Protein AF-A0A9X2NRS1-F1 (afdb_monomer_lite)

Sequence (80 aa):
MEQTLFRLPYTGMQGSISNSIQICFPGKDRCAHTLYPDLMPTYQDYQRYNFDVQTEILYLLDKIKSAPHSHTNPAEKYQK

Foldseek 3Di:
DDKDWDADPPPRDIDIDDPDDDQDDDPVDPCRVPNDDPDDDDVVLCVVVVVDPCSVVVVVVVVVVPDDPPPDDPVVPPDD

Secondary structure (DSSP, 8-state):
--EEEEE-TTT--EEEEE------S-TTSGGGTS---SS---HHHHHHTTT-TTHHHHHHHHHHHHS------GGGGG--

pLDDT: mean 85.68, std 14.54, range [43.59, 97.38]

Organism: NCBI:txid2937417

Structure (mmCIF, N/CA/C/O backbone):
data_AF-A0A9X2NRS1-F1
#
_entry.id   AF-A0A9X2NRS1-F1
#
loop_
_atom_site.group_PDB
_atom_site.id
_atom_site.type_symbol
_atom_site.label_atom_id
_atom_site.label_alt_id
_atom_site.label_comp_id
_atom_site.label_asym_id
_atom_site.label_entity_id
_atom_site.label_seq_id
_atom_site.pdbx_PDB_ins_code
_atom_site.Cartn_x
_atom_site.Cartn_y
_atom_site.Cartn_z
_atom_site.occupancy
_atom_site.B_iso_or_equiv
_atom_site.auth_seq_id
_atom_site.auth_comp_id
_atom_site.auth_asym_id
_atom_site.auth_atom_id
_atom_site.pdbx_PDB_model_num
ATOM 1 N N . MET A 1 1 ? 7.009 12.287 -14.408 1.00 72.62 1 MET A N 1
ATOM 2 C CA . MET A 1 1 ? 8.201 11.474 -14.726 1.00 72.62 1 MET A CA 1
ATOM 3 C C . MET A 1 1 ? 8.282 11.364 -16.229 1.00 72.62 1 MET A C 1
ATOM 5 O O . MET A 1 1 ? 7.255 11.115 -16.849 1.00 72.62 1 MET A O 1
ATOM 9 N N . GLU A 1 2 ? 9.447 11.632 -16.805 1.00 87.62 2 GLU A N 1
ATOM 10 C CA . GLU A 1 2 ? 9.653 11.486 -18.245 1.00 87.62 2 GLU A CA 1
ATOM 11 C C . GLU A 1 2 ? 9.629 9.996 -18.621 1.00 87.62 2 GLU A C 1
ATOM 13 O O . GLU A 1 2 ? 10.124 9.152 -17.867 1.00 87.62 2 GLU A O 1
ATOM 18 N N . GLN A 1 3 ? 9.024 9.670 -19.761 1.00 93.19 3 GLN A N 1
ATOM 19 C CA . GLN A 1 3 ? 8.877 8.300 -20.238 1.00 93.19 3 GLN A CA 1
ATOM 20 C C . GLN A 1 3 ? 9.344 8.188 -21.687 1.00 93.19 3 GLN A C 1
ATOM 22 O O . GLN A 1 3 ? 8.953 8.995 -22.530 1.00 93.19 3 GLN A O 1
ATOM 27 N N . THR A 1 4 ? 10.106 7.140 -21.995 1.00 94.69 4 THR A N 1
ATOM 28 C CA . THR A 1 4 ? 10.409 6.748 -23.374 1.00 94.69 4 THR A CA 1
ATOM 29 C C . THR A 1 4 ? 9.434 5.672 -23.823 1.00 94.69 4 THR A C 1
ATOM 31 O O . THR A 1 4 ? 9.399 4.573 -23.267 1.00 94.69 4 THR A O 1
ATOM 34 N N . LEU A 1 5 ? 8.647 5.991 -24.850 1.00 96.19 5 LEU A N 1
ATOM 35 C CA . LEU A 1 5 ? 7.764 5.045 -25.529 1.00 96.19 5 LEU A CA 1
ATOM 36 C C . LEU A 1 5 ? 8.566 4.196 -26.523 1.00 96.19 5 LEU A C 1
ATOM 38 O O . LEU A 1 5 ? 9.460 4.706 -27.198 1.00 96.19 5 LEU A O 1
ATOM 42 N N . PHE A 1 6 ? 8.232 2.915 -26.655 1.00 95.12 6 PHE A N 1
ATOM 43 C CA . PHE A 1 6 ? 8.862 2.022 -27.628 1.00 95.12 6 PHE A CA 1
ATOM 44 C C . PHE A 1 6 ? 7.865 1.017 -28.212 1.00 95.12 6 PHE A C 1
ATOM 46 O O . PHE A 1 6 ? 6.810 0.742 -27.633 1.00 95.12 6 PHE A O 1
ATOM 53 N N . ARG A 1 7 ? 8.216 0.451 -29.373 1.00 97.38 7 ARG A N 1
ATOM 54 C CA . ARG A 1 7 ? 7.448 -0.598 -30.051 1.00 97.38 7 ARG A CA 1
ATOM 55 C C . ARG A 1 7 ? 8.357 -1.761 -30.426 1.00 97.38 7 ARG A C 1
ATOM 57 O O . ARG A 1 7 ? 9.417 -1.548 -31.008 1.00 97.38 7 ARG A O 1
ATOM 64 N N . LEU A 1 8 ? 7.943 -2.987 -30.117 1.00 96.19 8 LEU A N 1
ATOM 65 C CA . LEU A 1 8 ? 8.703 -4.184 -30.467 1.00 96.19 8 LEU A CA 1
ATOM 66 C C . LEU A 1 8 ? 8.599 -4.470 -31.977 1.00 96.19 8 LEU A C 1
ATOM 68 O O . LEU A 1 8 ? 7.485 -4.500 -32.508 1.00 96.19 8 LEU A O 1
ATOM 72 N N . PRO A 1 9 ? 9.722 -4.722 -32.674 1.00 93.31 9 PRO A N 1
ATOM 73 C CA . PRO A 1 9 ? 9.755 -4.785 -34.137 1.00 93.31 9 PRO A CA 1
ATOM 74 C C . PRO A 1 9 ? 8.974 -5.966 -34.730 1.00 93.31 9 PRO A C 1
ATOM 76 O O . PRO A 1 9 ? 8.393 -5.826 -35.800 1.00 93.31 9 PRO A O 1
ATOM 79 N N . TYR A 1 10 ? 8.919 -7.108 -34.038 1.00 95.31 10 TYR A N 1
ATOM 80 C CA . TYR A 1 10 ? 8.321 -8.339 -34.578 1.00 95.31 10 TYR A CA 1
ATOM 81 C C . TYR A 1 10 ? 6.905 -8.624 -34.075 1.00 95.31 10 TYR A C 1
ATOM 83 O O . TYR A 1 10 ? 6.131 -9.281 -34.759 1.00 95.31 10 TYR A O 1
ATOM 91 N N . THR A 1 11 ? 6.549 -8.128 -32.889 1.00 96.50 11 THR A N 1
ATOM 92 C CA . THR A 1 11 ? 5.211 -8.325 -32.305 1.00 96.50 11 THR A CA 1
ATOM 93 C C . THR A 1 11 ? 4.336 -7.083 -32.422 1.00 96.50 11 THR A C 1
ATOM 95 O O . THR A 1 11 ? 3.123 -7.160 -32.256 1.00 96.50 11 THR A O 1
ATOM 98 N N . GLY A 1 12 ? 4.934 -5.913 -32.667 1.00 95.38 12 GLY A N 1
ATOM 99 C CA . GLY A 1 12 ? 4.228 -4.639 -32.707 1.00 95.38 12 GLY A CA 1
ATOM 100 C C . GLY A 1 12 ? 3.721 -4.153 -31.347 1.00 95.38 12 GLY A C 1
ATOM 101 O O . GLY A 1 12 ? 3.057 -3.114 -31.322 1.00 95.38 12 GLY A O 1
ATOM 102 N N . MET A 1 13 ? 4.033 -4.859 -30.252 1.00 96.62 13 MET A N 1
ATOM 103 C CA . MET A 1 13 ? 3.667 -4.474 -28.887 1.00 96.62 13 MET A CA 1
ATOM 104 C C . MET A 1 13 ? 4.248 -3.112 -28.528 1.00 96.62 13 MET A C 1
ATOM 106 O O . MET A 1 13 ? 5.395 -2.821 -28.864 1.00 96.62 13 MET A O 1
ATOM 110 N N . GLN A 1 14 ? 3.466 -2.309 -27.814 1.00 97.19 14 GLN A N 1
ATOM 111 C CA . GLN A 1 14 ? 3.854 -0.981 -27.353 1.00 97.19 14 GLN A CA 1
ATOM 112 C C . GLN A 1 14 ? 4.092 -1.006 -25.845 1.00 97.19 14 GLN A C 1
ATOM 114 O O . GLN A 1 14 ? 3.393 -1.707 -25.113 1.00 97.19 14 GLN A O 1
ATOM 119 N N . GLY A 1 15 ? 5.078 -0.244 -25.391 1.00 94.88 15 GLY A N 1
ATOM 120 C CA . GLY A 1 15 ? 5.410 -0.107 -23.981 1.00 94.88 15 GLY A CA 1
ATOM 121 C C . GLY A 1 15 ? 6.096 1.221 -23.696 1.00 94.88 15 GLY A C 1
ATOM 122 O O . GLY A 1 15 ? 6.362 2.016 -24.600 1.00 94.88 15 GLY A O 1
ATOM 123 N N . SER A 1 16 ? 6.387 1.451 -22.422 1.00 95.31 16 SER A N 1
ATOM 124 C CA . SER A 1 16 ? 7.079 2.647 -21.950 1.00 95.31 16 SER A CA 1
ATOM 125 C C . SER A 1 16 ? 8.074 2.300 -20.851 1.00 95.31 16 SER A C 1
ATOM 127 O O . SER A 1 16 ? 7.798 1.419 -20.037 1.00 95.31 16 SER A O 1
ATOM 129 N N . ILE A 1 17 ? 9.189 3.024 -20.784 1.00 92.50 17 ILE A N 1
ATOM 130 C CA . ILE A 1 17 ? 10.166 2.956 -19.688 1.00 92.50 17 ILE A CA 1
ATOM 131 C C . ILE A 1 17 ? 10.278 4.343 -19.047 1.00 92.50 17 ILE A C 1
ATOM 133 O O . ILE A 1 17 ? 10.213 5.353 -19.742 1.00 92.50 17 ILE A O 1
ATOM 137 N N . SER A 1 18 ? 10.416 4.392 -17.720 1.00 91.50 18 SER A N 1
ATOM 138 C CA . SER A 1 18 ? 10.717 5.630 -16.990 1.00 91.50 18 SER A CA 1
ATOM 139 C C . SER A 1 18 ? 12.180 6.022 -17.194 1.00 91.50 18 SER A C 1
ATOM 141 O O . SER A 1 18 ? 13.063 5.202 -16.951 1.00 91.50 18 SER A O 1
ATOM 143 N N . ASN A 1 19 ? 12.438 7.278 -17.561 1.00 90.12 19 ASN A N 1
ATOM 144 C CA . ASN A 1 19 ? 13.801 7.791 -17.774 1.00 90.12 19 ASN A CA 1
ATOM 145 C C . ASN A 1 19 ? 14.442 8.355 -16.503 1.00 90.12 19 ASN A C 1
ATOM 147 O O . ASN A 1 19 ? 15.627 8.676 -16.481 1.00 90.12 19 ASN A O 1
ATOM 151 N N . SER A 1 20 ? 13.658 8.497 -15.439 1.00 88.19 20 SER A N 1
ATOM 152 C CA . SER A 1 20 ? 14.096 9.090 -14.182 1.00 88.19 20 SER A CA 1
ATOM 153 C C . SER A 1 20 ? 14.074 8.076 -13.047 1.00 88.19 20 SER A C 1
ATOM 155 O O . SER A 1 20 ? 13.130 7.290 -12.921 1.00 88.19 20 SER A O 1
ATOM 157 N N . ILE A 1 21 ? 15.092 8.153 -12.188 1.00 85.25 21 ILE A N 1
ATOM 158 C CA . ILE A 1 21 ? 15.102 7.509 -10.877 1.00 85.25 21 ILE A CA 1
ATOM 159 C C . ILE A 1 21 ? 14.530 8.478 -9.839 1.00 85.25 21 ILE A C 1
ATOM 161 O O . ILE A 1 21 ? 14.939 9.636 -9.765 1.00 85.25 21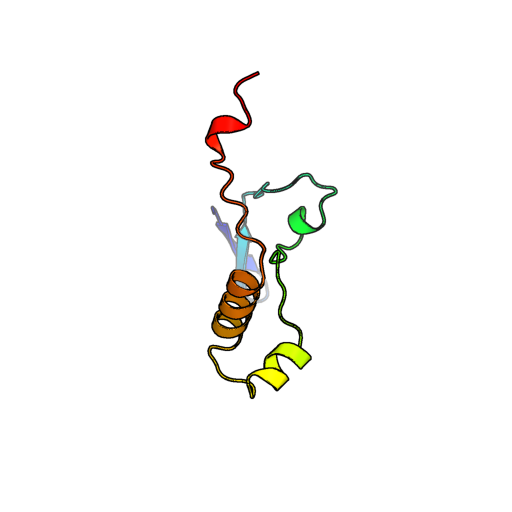 ILE A O 1
ATOM 165 N N . GLN A 1 22 ? 13.578 8.008 -9.037 1.00 81.69 22 GLN A N 1
ATOM 166 C CA . GLN A 1 22 ? 13.034 8.772 -7.919 1.00 81.69 22 GLN A CA 1
ATOM 167 C C . GLN A 1 22 ? 13.705 8.299 -6.628 1.00 81.69 22 GLN A C 1
ATOM 169 O O . GLN A 1 22 ? 13.521 7.159 -6.211 1.00 81.69 22 GLN A O 1
ATOM 174 N N . ILE A 1 23 ? 14.501 9.171 -6.006 1.00 86.88 23 ILE A N 1
ATOM 175 C CA . ILE A 1 23 ? 15.233 8.866 -4.772 1.00 86.88 23 ILE A CA 1
ATOM 176 C C . ILE A 1 23 ? 14.541 9.593 -3.618 1.00 86.88 23 ILE A C 1
ATOM 178 O O . ILE A 1 23 ? 14.714 10.797 -3.450 1.00 86.88 23 ILE A O 1
ATOM 182 N N . CYS A 1 2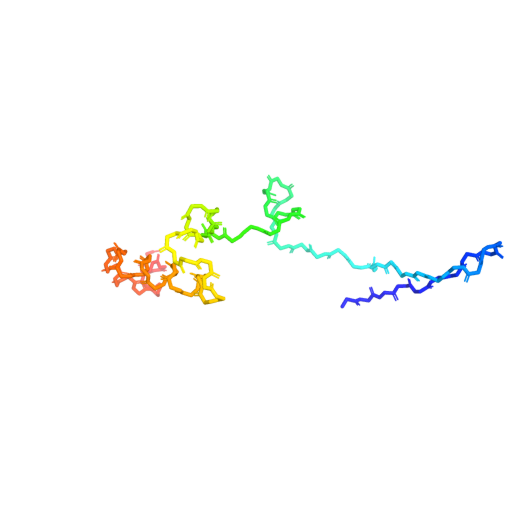4 ? 13.736 8.863 -2.843 1.00 85.62 24 CYS A N 1
ATOM 183 C CA . CYS A 1 24 ? 13.047 9.396 -1.659 1.00 85.62 24 CYS A CA 1
ATOM 184 C C . CYS A 1 24 ? 13.678 8.938 -0.334 1.00 85.62 24 CYS A C 1
ATOM 186 O O . CYS A 1 24 ? 13.625 9.680 0.641 1.00 85.62 24 CYS A O 1
ATOM 188 N N . PHE A 1 25 ? 14.293 7.750 -0.299 1.00 86.81 25 PHE A N 1
ATOM 189 C CA . PHE A 1 25 ? 14.900 7.159 0.898 1.00 86.81 25 PHE A CA 1
ATOM 190 C C . PHE A 1 25 ? 16.324 6.659 0.604 1.00 86.81 25 PHE A C 1
ATOM 192 O O . PHE A 1 25 ? 16.633 6.351 -0.553 1.00 86.81 25 PHE A O 1
ATOM 199 N N . PRO A 1 26 ? 17.207 6.558 1.617 1.00 89.50 26 PRO A N 1
ATOM 200 C CA . PRO A 1 26 ? 18.532 5.964 1.450 1.00 89.50 26 PRO A CA 1
ATOM 201 C C . PRO A 1 26 ? 18.432 4.531 0.918 1.00 89.50 26 PRO A C 1
ATOM 203 O O . PRO A 1 26 ? 17.584 3.775 1.366 1.00 89.50 26 PRO A O 1
ATOM 206 N N . GLY A 1 27 ? 19.332 4.103 0.030 1.00 83.56 27 GLY A N 1
ATOM 207 C CA . GLY A 1 27 ? 19.194 2.817 -0.681 1.00 83.56 27 GLY A CA 1
ATOM 208 C C . GLY A 1 27 ? 19.194 1.537 0.173 1.00 83.56 27 GLY A C 1
ATOM 209 O O . GLY A 1 27 ? 18.911 0.470 -0.352 1.00 83.56 27 GLY A O 1
ATOM 210 N N . LYS A 1 28 ? 19.518 1.614 1.471 1.00 85.75 28 LYS A N 1
ATOM 211 C CA . LYS A 1 28 ? 19.400 0.488 2.419 1.00 85.75 28 LYS A CA 1
ATOM 212 C C . LYS A 1 28 ? 18.062 0.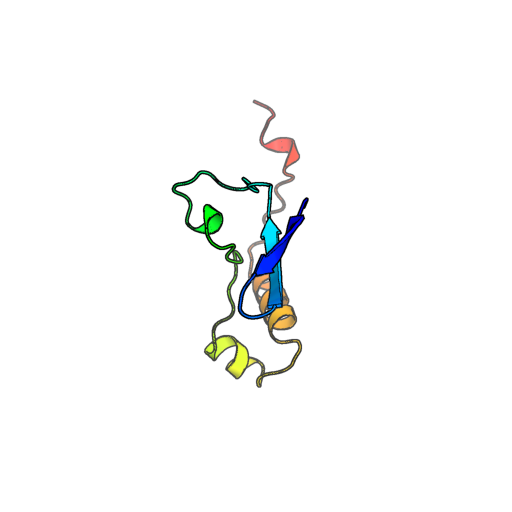466 3.166 1.00 85.75 28 LYS A C 1
ATOM 214 O O . LYS A 1 28 ? 17.788 -0.490 3.885 1.00 85.75 28 LYS A O 1
ATOM 219 N N . ASP A 1 29 ? 17.268 1.524 3.043 1.00 85.38 29 ASP A N 1
ATOM 220 C CA . ASP A 1 29 ? 15.946 1.625 3.642 1.00 85.38 29 ASP A CA 1
ATOM 221 C C . ASP A 1 29 ? 14.967 0.726 2.875 1.00 85.38 29 ASP A C 1
ATOM 223 O O . ASP A 1 29 ? 14.942 0.713 1.643 1.00 85.38 29 ASP A O 1
ATOM 227 N N . ARG A 1 30 ? 14.121 -0.014 3.596 1.00 82.06 30 ARG A N 1
ATOM 228 C CA . ARG A 1 30 ? 13.056 -0.826 2.994 1.00 82.06 30 ARG A CA 1
ATOM 229 C C . ARG A 1 30 ? 12.124 0.036 2.131 1.00 82.06 30 ARG A C 1
ATOM 231 O O . ARG A 1 30 ? 11.684 -0.417 1.072 1.00 82.06 30 ARG A O 1
ATOM 238 N N . CYS A 1 31 ? 11.885 1.280 2.549 1.00 84.62 31 CYS A N 1
ATOM 239 C CA . CYS A 1 31 ? 11.062 2.255 1.839 1.00 84.62 31 CYS A CA 1
ATOM 240 C C . CYS A 1 31 ? 11.718 2.811 0.563 1.00 84.62 31 CYS A C 1
ATOM 242 O O . CYS A 1 31 ? 11.031 3.440 -0.239 1.00 84.62 31 CYS A O 1
ATOM 244 N N . ALA A 1 32 ? 13.009 2.546 0.317 1.00 85.94 32 ALA A N 1
ATOM 245 C CA . ALA A 1 32 ? 13.676 2.939 -0.927 1.00 85.94 32 ALA A CA 1
ATOM 246 C C . ALA A 1 32 ? 13.238 2.101 -2.137 1.00 85.94 32 ALA A C 1
ATOM 248 O O . ALA A 1 32 ? 13.313 2.573 -3.269 1.00 85.94 32 ALA A O 1
ATOM 249 N N . HIS A 1 33 ? 12.768 0.871 -1.904 1.00 84.94 33 HIS A N 1
ATOM 250 C CA . HIS A 1 33 ? 12.291 -0.028 -2.960 1.00 84.94 33 HIS A CA 1
ATOM 251 C C . HIS A 1 33 ? 10.767 -0.082 -3.049 1.00 84.94 33 HIS A C 1
ATOM 253 O O . HIS A 1 33 ? 10.205 -0.219 -4.134 1.00 84.94 33 HIS A O 1
ATOM 259 N N . THR A 1 34 ? 10.076 -0.018 -1.914 1.00 87.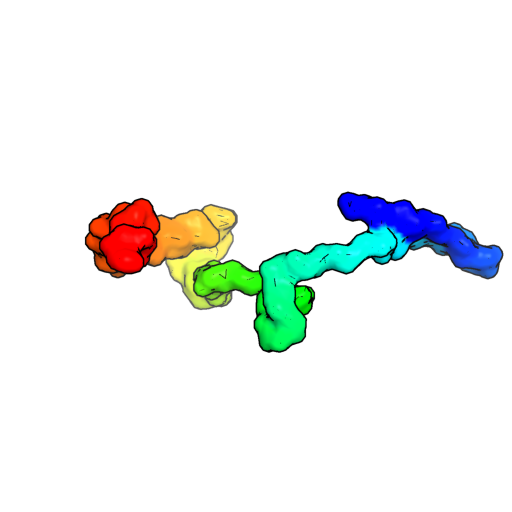38 34 THR A N 1
ATOM 260 C CA . THR A 1 34 ? 8.613 -0.072 -1.856 1.00 87.38 34 THR A CA 1
ATOM 261 C C . THR A 1 34 ? 8.151 0.748 -0.669 1.00 87.38 34 THR A C 1
ATOM 263 O O . THR A 1 34 ? 8.576 0.479 0.450 1.00 87.38 34 THR A O 1
ATOM 266 N N . LEU A 1 35 ? 7.289 1.736 -0.904 1.00 87.69 35 LEU A N 1
ATOM 267 C CA . LEU A 1 35 ? 6.728 2.549 0.171 1.00 87.69 35 LEU A CA 1
ATOM 268 C C . LEU A 1 35 ? 5.797 1.697 1.034 1.00 87.69 35 LEU A C 1
ATOM 270 O O . LEU A 1 35 ? 4.874 1.067 0.519 1.00 87.69 35 LEU A O 1
ATOM 274 N N . TYR A 1 36 ? 6.036 1.711 2.342 1.00 85.31 36 TYR A N 1
ATOM 275 C CA . TYR A 1 36 ? 5.143 1.124 3.333 1.00 85.31 36 TYR A CA 1
ATOM 276 C C . TYR A 1 36 ? 4.540 2.245 4.178 1.00 85.31 36 TYR A C 1
ATOM 278 O O . TYR A 1 36 ? 5.274 3.153 4.571 1.00 85.31 36 TYR A O 1
ATOM 286 N N . PRO A 1 37 ? 3.230 2.205 4.463 1.00 87.50 37 PRO A N 1
ATOM 287 C CA . PRO A 1 37 ? 2.640 3.133 5.412 1.00 87.50 37 PRO A CA 1
ATOM 288 C C . PRO A 1 37 ? 3.167 2.842 6.821 1.00 87.50 37 PRO A C 1
ATOM 290 O O . PRO A 1 37 ? 3.401 1.685 7.176 1.00 87.50 37 PRO A O 1
ATOM 293 N N . ASP A 1 38 ? 3.288 3.884 7.646 1.00 87.81 38 ASP A N 1
ATOM 294 C CA . ASP A 1 38 ? 3.704 3.749 9.051 1.00 87.81 38 ASP A CA 1
ATOM 295 C C . ASP A 1 38 ? 2.746 2.852 9.847 1.00 87.81 38 ASP A C 1
ATOM 297 O O . ASP A 1 38 ? 3.139 2.117 10.754 1.00 87.81 38 ASP A O 1
ATOM 301 N N . LEU A 1 39 ? 1.465 2.904 9.480 1.00 90.44 39 LEU A N 1
ATOM 302 C CA . LEU A 1 39 ? 0.408 2.079 10.030 1.00 90.44 39 LEU A CA 1
ATOM 303 C C . LEU A 1 39 ? -0.207 1.264 8.896 1.00 90.44 39 LEU A C 1
ATOM 305 O O . LEU A 1 39 ? -0.886 1.809 8.030 1.00 90.44 39 LEU A O 1
ATOM 309 N N . MET A 1 40 ? 0.016 -0.047 8.918 1.00 91.44 40 MET A N 1
ATOM 310 C CA . MET A 1 40 ? -0.513 -0.963 7.913 1.00 91.44 40 MET A CA 1
ATOM 311 C C . MET A 1 40 ? -1.642 -1.802 8.528 1.00 91.44 40 MET A C 1
ATOM 313 O O . MET A 1 40 ? -1.348 -2.639 9.385 1.00 91.44 40 MET A O 1
ATOM 317 N N . PRO A 1 41 ? -2.915 -1.583 8.145 1.00 93.12 41 PRO A N 1
ATOM 318 C CA . PRO A 1 41 ? -4.024 -2.396 8.629 1.00 93.12 41 PRO A CA 1
ATOM 319 C C . PRO A 1 41 ? -3.842 -3.853 8.203 1.00 93.12 41 PRO A C 1
ATOM 321 O O . PRO A 1 41 ? -3.514 -4.154 7.054 1.00 93.12 41 PRO A O 1
ATOM 324 N N . THR A 1 42 ? -4.060 -4.769 9.134 1.00 95.12 42 THR A N 1
ATOM 325 C CA . THR A 1 42 ? -4.032 -6.208 8.878 1.00 95.12 42 THR A CA 1
ATOM 326 C C . THR A 1 42 ? -5.420 -6.714 8.504 1.00 95.12 42 THR A C 1
ATOM 328 O O . THR A 1 42 ? -6.428 -6.063 8.767 1.00 95.12 42 THR A O 1
ATOM 331 N N . TYR A 1 43 ? -5.509 -7.929 7.962 1.00 96.56 43 TYR A N 1
ATOM 332 C CA . TYR A 1 43 ? -6.798 -8.584 7.710 1.00 96.56 43 TYR A CA 1
ATOM 333 C C . TYR A 1 43 ? -7.706 -8.627 8.956 1.00 96.56 43 TYR A C 1
ATOM 335 O O . TYR A 1 43 ? -8.918 -8.466 8.849 1.00 96.56 43 TYR A O 1
ATOM 343 N N . GLN A 1 44 ? -7.124 -8.808 10.146 1.00 96.75 44 GLN A N 1
ATOM 344 C CA . GLN A 1 44 ? -7.874 -8.817 11.404 1.00 96.75 44 GLN A CA 1
ATOM 345 C C . GLN A 1 44 ? -8.459 -7.439 11.733 1.00 96.75 44 GLN A C 1
ATOM 347 O O . GLN A 1 44 ? -9.568 -7.364 12.262 1.00 96.75 44 GLN A O 1
ATOM 352 N N . ASP A 1 45 ? -7.757 -6.358 11.380 1.00 95.50 45 ASP A N 1
ATOM 353 C CA . ASP A 1 45 ? -8.293 -5.002 11.502 1.00 95.50 45 ASP A CA 1
ATOM 354 C C . ASP A 1 45 ? -9.499 -4.832 10.573 1.00 95.50 45 ASP A C 1
ATOM 356 O O . ASP A 1 45 ? -10.557 -4.414 11.033 1.00 95.50 45 ASP A O 1
ATOM 360 N N . TYR A 1 46 ? -9.403 -5.266 9.312 1.00 96.88 46 TYR A N 1
ATOM 361 C CA . TYR A 1 46 ? -10.553 -5.278 8.395 1.00 96.88 46 TYR A CA 1
ATOM 362 C C . TYR A 1 46 ? -11.731 -6.085 8.927 1.00 96.88 46 TYR A C 1
ATOM 364 O O . TYR A 1 46 ? -12.866 -5.611 8.895 1.00 96.88 46 TYR A O 1
ATOM 372 N N . GLN A 1 47 ? -11.473 -7.262 9.493 1.00 97.38 47 GLN A N 1
ATOM 373 C CA . GLN A 1 47 ? -12.515 -8.071 10.111 1.00 97.38 47 GLN A CA 1
ATOM 374 C C . GLN A 1 47 ? -13.197 -7.336 11.278 1.00 97.38 47 GLN A C 1
ATOM 376 O O . GLN A 1 47 ? -14.417 -7.409 11.411 1.00 97.38 47 GLN A O 1
ATOM 381 N N . ARG A 1 48 ? -12.444 -6.597 12.106 1.00 96.38 48 ARG A N 1
ATOM 382 C CA . ARG A 1 48 ? -12.987 -5.828 13.242 1.00 96.38 48 ARG A CA 1
ATOM 383 C C . ARG A 1 48 ? -13.975 -4.744 12.804 1.00 96.38 48 ARG A C 1
ATOM 385 O O . ARG A 1 48 ? -14.928 -4.476 13.532 1.00 96.38 48 ARG A O 1
ATOM 392 N N . TYR A 1 49 ? -13.764 -4.149 11.633 1.00 96.62 49 TYR A N 1
ATOM 393 C CA . TYR A 1 49 ? -14.663 -3.151 11.044 1.00 96.62 49 TYR A CA 1
ATOM 394 C C . TYR A 1 49 ? -15.635 -3.757 10.021 1.00 96.62 49 TYR A C 1
ATOM 396 O O . TYR A 1 49 ? -16.177 -3.036 9.193 1.00 96.62 49 TYR A O 1
ATOM 404 N N . ASN A 1 50 ? -15.879 -5.073 10.069 1.00 96.88 50 ASN A N 1
ATOM 405 C CA . ASN A 1 50 ? -16.798 -5.788 9.173 1.00 96.88 50 ASN A CA 1
ATOM 406 C C . ASN A 1 50 ? -16.495 -5.603 7.675 1.00 96.88 50 ASN A C 1
ATOM 408 O O . ASN A 1 50 ? -17.412 -5.611 6.857 1.00 96.88 50 ASN A O 1
ATOM 412 N N . PHE A 1 51 ? -15.218 -5.442 7.317 1.00 96.12 51 PHE A N 1
ATOM 413 C CA . PHE A 1 51 ? -14.770 -5.161 5.949 1.00 96.12 51 PHE A CA 1
ATOM 414 C C . PHE A 1 51 ? -15.444 -3.927 5.331 1.00 96.12 51 PHE A C 1
ATOM 416 O O . PHE A 1 51 ? -15.637 -3.861 4.117 1.00 96.12 51 PHE A O 1
ATOM 423 N N . ASP A 1 52 ? -15.800 -2.943 6.160 1.00 96.75 52 ASP A N 1
ATOM 424 C CA . ASP A 1 52 ? -16.334 -1.673 5.686 1.00 96.75 52 ASP A CA 1
ATOM 425 C C . ASP A 1 52 ? -15.313 -0.975 4.773 1.00 96.75 52 ASP A C 1
ATOM 427 O O . ASP A 1 52 ? -14.105 -0.999 5.033 1.00 96.75 52 ASP A O 1
ATOM 431 N N . VAL A 1 53 ? -15.791 -0.326 3.710 1.00 96.19 53 VAL A N 1
ATOM 432 C CA . VAL A 1 53 ? -14.949 0.399 2.740 1.00 96.19 53 VAL A CA 1
ATOM 433 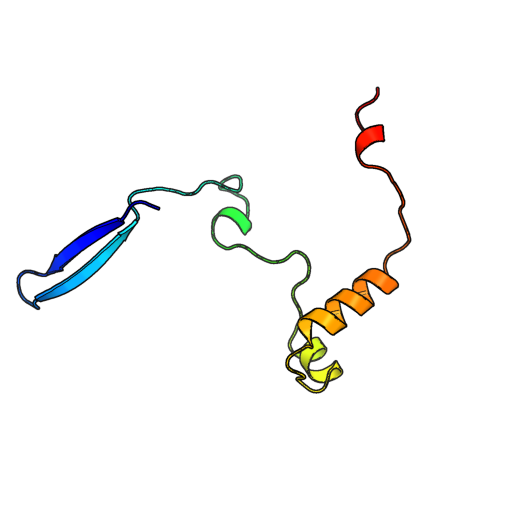C C . VAL A 1 53 ? -14.116 1.495 3.421 1.00 96.19 53 VAL A C 1
ATOM 435 O O . VAL A 1 53 ? -13.031 1.827 2.956 1.00 96.19 53 VAL A O 1
ATOM 438 N N . GLN A 1 54 ? -14.591 2.027 4.548 1.00 96.44 54 GLN A N 1
ATOM 439 C CA . GLN A 1 54 ? -13.935 3.059 5.348 1.00 96.44 54 GLN A CA 1
ATOM 440 C C . GLN A 1 54 ? -13.064 2.493 6.479 1.00 96.44 54 GLN A C 1
ATOM 442 O O . GLN A 1 54 ? -12.638 3.247 7.357 1.00 96.44 54 GLN A O 1
ATOM 447 N N . THR A 1 55 ? -12.770 1.187 6.474 1.00 96.06 55 THR A N 1
ATOM 448 C CA . THR A 1 55 ? -11.929 0.526 7.486 1.00 96.06 55 THR A CA 1
ATOM 449 C C . THR A 1 55 ? -10.635 1.289 7.763 1.00 96.06 55 THR A C 1
ATOM 451 O O . THR A 1 55 ? -10.294 1.501 8.924 1.00 96.06 55 THR A O 1
ATOM 454 N N . GLU A 1 56 ? -9.909 1.715 6.726 1.00 94.19 56 GLU A N 1
ATOM 455 C CA . GLU A 1 56 ? -8.617 2.394 6.894 1.00 94.19 56 GLU A CA 1
ATOM 456 C C . GLU A 1 56 ? -8.758 3.703 7.684 1.00 94.19 56 GLU A C 1
ATOM 458 O O . GLU A 1 56 ? -7.941 4.004 8.557 1.00 94.19 56 GLU A O 1
ATOM 463 N N . ILE A 1 57 ? -9.842 4.446 7.435 1.00 95.12 57 ILE A N 1
ATOM 464 C CA . ILE A 1 57 ? -10.156 5.697 8.132 1.00 95.12 57 ILE A CA 1
ATOM 465 C C . ILE A 1 57 ? -10.534 5.410 9.584 1.00 95.12 57 ILE A C 1
ATOM 467 O O . ILE A 1 57 ? -10.007 6.051 10.493 1.00 95.12 57 ILE A O 1
ATOM 471 N N . LEU A 1 58 ? -11.423 4.441 9.820 1.00 95.69 58 LEU A N 1
ATOM 472 C CA . LEU A 1 58 ? -11.847 4.055 11.169 1.00 95.69 58 LEU A CA 1
ATOM 473 C C . LEU A 1 58 ? -10.657 3.570 12.007 1.00 95.69 58 LEU A C 1
ATOM 475 O O . LEU A 1 58 ? -10.475 4.013 13.141 1.00 95.69 58 LEU A O 1
ATOM 479 N N . TYR A 1 59 ? -9.798 2.740 11.414 1.00 95.56 59 TYR A N 1
ATOM 480 C CA . TYR A 1 59 ? -8.552 2.276 12.013 1.00 95.56 59 TYR A CA 1
ATOM 481 C C . TYR A 1 59 ? -7.631 3.438 12.397 1.00 95.56 59 TYR A C 1
ATOM 483 O O . TYR A 1 59 ? -7.133 3.483 13.525 1.00 95.56 59 TYR A O 1
ATOM 491 N N . LEU A 1 60 ? -7.438 4.408 11.500 1.00 93.69 60 LEU A N 1
ATOM 492 C CA . LEU A 1 60 ? -6.615 5.583 11.772 1.00 93.69 60 LEU A CA 1
ATOM 493 C C . LEU A 1 60 ? -7.200 6.447 12.901 1.00 93.69 60 LEU A C 1
ATOM 495 O O . LEU A 1 60 ? -6.463 6.866 13.795 1.00 93.69 60 LEU A O 1
ATOM 499 N N . LEU A 1 61 ? -8.515 6.683 12.898 1.00 94.12 61 LEU A N 1
ATOM 500 C CA . LEU A 1 61 ? -9.202 7.457 13.937 1.00 94.12 61 LEU A CA 1
ATOM 501 C C . LEU A 1 61 ? -9.033 6.825 15.321 1.00 94.12 61 LEU A C 1
ATOM 503 O O . LEU A 1 61 ? -8.774 7.537 16.292 1.00 94.12 61 LEU A O 1
ATOM 507 N N . ASP A 1 62 ? -9.137 5.502 15.416 1.00 93.94 62 ASP A N 1
ATOM 508 C CA . ASP A 1 62 ? -8.916 4.778 16.667 1.00 93.94 62 ASP A CA 1
ATOM 509 C C . ASP A 1 62 ? -7.460 4.886 17.135 1.00 93.94 62 ASP A C 1
ATOM 511 O O . ASP A 1 62 ? -7.209 5.129 18.320 1.00 93.94 62 ASP A O 1
ATOM 515 N N . LYS A 1 63 ? -6.488 4.793 16.217 1.00 92.12 63 LYS A N 1
ATOM 516 C CA . LYS A 1 63 ? -5.070 4.989 16.551 1.00 92.12 63 LYS A CA 1
ATOM 517 C C . LYS A 1 63 ? -4.796 6.396 17.071 1.00 92.12 63 LYS A C 1
ATOM 5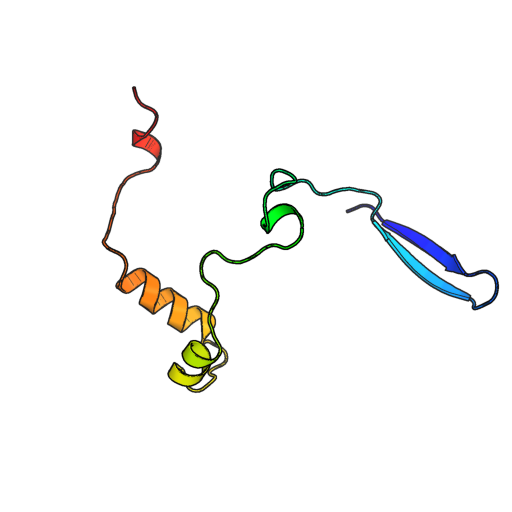19 O O . LYS A 1 63 ? -4.156 6.521 18.113 1.00 92.12 63 LYS A O 1
ATOM 524 N N . ILE A 1 64 ? -5.332 7.429 16.420 1.00 92.12 64 ILE A N 1
ATOM 525 C CA . ILE A 1 64 ? -5.180 8.827 16.850 1.00 92.12 64 ILE A CA 1
ATOM 526 C C . ILE A 1 64 ? -5.775 9.040 18.246 1.00 92.12 64 ILE A C 1
ATOM 528 O O . ILE A 1 64 ? -5.127 9.646 19.096 1.00 92.12 64 ILE A O 1
ATOM 532 N N . LYS A 1 65 ? -6.973 8.506 18.517 1.00 91.81 65 LYS A N 1
ATOM 533 C CA . LYS A 1 65 ? -7.607 8.598 19.845 1.00 91.81 65 LYS A CA 1
ATOM 534 C C . LYS A 1 65 ? -6.808 7.876 20.930 1.00 91.81 65 LYS A C 1
ATOM 536 O O . LYS A 1 65 ? -6.791 8.326 22.069 1.00 91.81 65 LYS A O 1
ATOM 541 N N . SER A 1 66 ? -6.174 6.754 20.584 1.00 86.56 66 SER A N 1
ATOM 542 C CA . SER A 1 66 ? -5.364 5.965 21.519 1.00 86.56 66 SER A CA 1
ATOM 543 C C . SER A 1 66 ? -3.966 6.538 21.769 1.00 86.56 66 SER A C 1
ATOM 545 O O . SER A 1 66 ? -3.316 6.159 22.743 1.00 86.56 66 SER A O 1
ATOM 547 N N . ALA A 1 67 ? -3.484 7.427 20.896 1.00 80.88 67 ALA A N 1
ATOM 548 C CA . ALA A 1 67 ? -2.162 8.012 21.029 1.00 80.88 67 ALA A CA 1
ATOM 549 C C . ALA A 1 67 ? -2.140 9.018 22.197 1.00 80.88 67 ALA A C 1
ATOM 551 O O . ALA A 1 67 ? -3.021 9.882 22.286 1.00 80.88 67 ALA A O 1
ATOM 552 N N . PRO A 1 68 ? -1.134 8.956 23.093 1.00 77.38 68 PRO A N 1
ATOM 553 C CA . PRO A 1 68 ? -0.970 9.976 24.119 1.00 77.38 68 PRO A CA 1
ATOM 554 C C . PRO A 1 68 ? -0.814 11.337 23.436 1.00 77.38 68 PRO A C 1
ATOM 556 O O . PRO A 1 68 ? -0.073 11.463 22.462 1.00 77.38 68 PRO A O 1
ATOM 559 N N . HIS A 1 69 ? -1.532 12.353 23.920 1.00 62.34 69 HIS A N 1
ATOM 560 C CA . HIS A 1 69 ? -1.480 13.707 23.371 1.00 62.34 69 HIS A CA 1
ATOM 561 C C . HIS A 1 69 ? -0.103 14.333 23.629 1.00 62.34 69 HIS A C 1
ATOM 563 O O . HIS A 1 69 ? 0.087 15.108 24.564 1.00 62.34 69 HIS A O 1
ATOM 569 N N . SER A 1 70 ? 0.888 14.006 22.803 1.00 60.19 70 SER A N 1
ATOM 570 C CA . SER A 1 70 ? 2.138 14.749 22.755 1.00 60.19 70 SER A CA 1
ATOM 571 C C . SER A 1 70 ? 1.907 16.003 21.919 1.00 60.19 70 SER A C 1
ATOM 573 O O . SER A 1 70 ? 2.222 16.045 20.730 1.00 60.19 70 SER A O 1
ATOM 575 N N . HIS A 1 71 ? 1.357 17.046 22.538 1.00 57.84 71 HIS A N 1
ATOM 576 C CA . HIS A 1 71 ? 1.516 18.403 22.026 1.00 57.84 71 HIS A CA 1
ATOM 577 C C . HIS A 1 71 ? 2.985 18.799 22.206 1.00 57.84 71 HIS A C 1
ATOM 579 O O . HIS A 1 71 ? 3.345 19.471 23.164 1.00 57.84 71 HIS A O 1
ATOM 585 N N . THR A 1 72 ? 3.866 18.334 21.324 1.00 55.75 72 THR A N 1
ATOM 586 C CA . THR A 1 72 ? 5.183 18.954 21.164 1.00 55.75 72 THR A CA 1
ATOM 587 C C . THR A 1 72 ? 5.179 19.660 19.828 1.00 55.75 72 THR A C 1
ATOM 589 O O . THR A 1 72 ? 5.127 19.032 18.772 1.00 55.75 72 THR A O 1
ATOM 592 N N . ASN A 1 73 ? 5.174 20.987 19.893 1.00 51.22 73 ASN A N 1
ATOM 593 C CA . ASN A 1 73 ? 5.288 21.846 18.733 1.00 51.22 73 ASN A CA 1
ATOM 594 C C . ASN A 1 73 ? 6.651 21.559 18.063 1.00 51.22 73 ASN A C 1
ATOM 596 O O . ASN A 1 73 ? 7.685 21.726 18.715 1.00 51.22 73 ASN A O 1
ATOM 600 N N . PRO A 1 74 ? 6.706 21.100 16.799 1.00 56.53 74 PRO A N 1
ATOM 601 C CA . PRO A 1 74 ? 7.966 20.721 16.151 1.00 56.53 74 PRO A CA 1
ATOM 602 C C . PRO A 1 74 ? 8.967 21.885 16.016 1.00 56.53 74 PRO A C 1
ATOM 604 O O . PRO A 1 74 ? 10.149 21.638 15.781 1.00 56.53 74 PRO A O 1
ATOM 607 N N . ALA A 1 75 ? 8.527 23.133 16.217 1.00 55.53 75 ALA A N 1
ATOM 608 C CA . ALA A 1 75 ? 9.371 24.326 16.189 1.00 55.53 75 ALA A CA 1
ATOM 609 C C . ALA A 1 75 ? 10.330 24.463 17.394 1.00 55.53 75 ALA A C 1
ATOM 611 O O . ALA A 1 75 ? 11.354 25.130 17.277 1.00 55.53 75 ALA A O 1
ATOM 612 N N . GLU A 1 76 ? 10.055 23.819 18.533 1.00 49.91 76 GLU A N 1
ATOM 613 C CA . GLU A 1 76 ? 10.876 23.965 19.753 1.00 49.91 76 GLU A CA 1
ATOM 614 C C . GLU A 1 76 ? 12.076 23.003 19.799 1.00 49.91 76 GLU A C 1
ATOM 616 O O . GLU A 1 76 ? 13.001 23.181 20.590 1.00 49.91 76 GLU A O 1
ATOM 621 N N . LYS A 1 77 ? 12.107 21.982 18.932 1.00 47.56 77 LYS A N 1
ATOM 622 C CA . LYS A 1 77 ? 13.164 20.953 18.938 1.00 47.56 77 LYS A CA 1
ATOM 623 C C . LYS A 1 77 ? 14.525 21.427 18.416 1.00 47.56 77 LYS A C 1
ATOM 625 O O . LYS A 1 77 ? 15.508 20.723 18.627 1.00 47.56 77 LYS A O 1
ATOM 630 N N . TYR A 1 78 ? 14.594 22.587 17.763 1.00 55.38 78 TYR A N 1
ATOM 631 C CA . TYR A 1 78 ? 15.809 23.096 17.110 1.00 55.38 78 TYR A CA 1
ATOM 632 C C . TYR A 1 78 ? 16.351 24.399 17.725 1.00 55.38 78 TYR A C 1
ATOM 634 O O . TYR A 1 78 ? 17.191 25.058 17.121 1.00 55.38 78 TYR A O 1
ATOM 642 N N . GLN A 1 79 ? 15.902 24.773 18.927 1.00 47.47 79 GLN A N 1
ATOM 643 C CA . GLN A 1 79 ? 16.467 25.886 19.699 1.00 47.47 79 GLN A CA 1
ATOM 644 C C . GLN A 1 79 ? 17.365 25.355 20.827 1.00 47.47 79 GLN A C 1
ATOM 646 O O . GLN A 1 79 ? 16.984 25.391 21.995 1.00 47.47 79 GLN A O 1
ATOM 651 N N . LYS A 1 80 ? 18.546 24.835 20.486 1.00 43.59 80 LYS A N 1
ATOM 652 C CA . LYS A 1 80 ? 19.692 24.725 21.402 1.00 43.59 80 LYS A CA 1
ATOM 653 C C . LYS A 1 80 ? 20.992 24.885 20.636 1.00 43.59 80 LYS A C 1
ATOM 655 O O . LYS A 1 80 ? 21.083 24.296 19.538 1.00 43.59 80 LYS A O 1
#

Radius of gyration: 21.56 Å; chains: 1; bounding box: 36×35×59 Å